Protein AF-A0A1V6FE55-F1 (afdb_monomer_lite)

Sequence (63 aa):
MVDYSEKLTEIIKNNTIKSVTVVRMEVPCCGGIENAVKKALMASGKFLPWQIVTISSDGRILD

pLDDT: mean 91.63, std 6.37, range [62.12, 97.06]

Radius of gyration: 12.59 Å; chains: 1; bounding box: 27×27×34 Å

Secondary structure (DSSP, 8-state):
----HHHHHHHHHHS----EEEEEESSTT-HHHHHHHHHHHHHHT----EEEEEE-TTS-B--

Foldseek 3Di:
DDQCLVVLLCVPLVDDDAEEEAEDEPDPPCVRVVVSNVSSCVNSPDDHYYYYWYAYPVGDTPD

Structure (mmCIF, N/CA/C/O backbone):
data_AF-A0A1V6FE55-F1
#
_entry.id   AF-A0A1V6FE55-F1
#
loop_
_atom_site.group_PDB
_atom_site.id
_atom_site.type_symbol
_atom_site.label_atom_id
_atom_site.label_alt_id
_atom_site.label_comp_id
_atom_site.label_asym_id
_atom_site.label_entity_id
_atom_site.label_seq_id
_atom_site.pdbx_PDB_ins_code
_atom_site.Cartn_x
_atom_site.Cartn_y
_atom_site.Cartn_z
_atom_site.occupancy
_atom_site.B_iso_or_equiv
_atom_site.auth_seq_id
_atom_site.auth_comp_id
_atom_site.auth_asym_id
_atom_site.auth_atom_id
_atom_site.pdbx_PDB_model_num
ATOM 1 N N . MET A 1 1 ? 5.842 16.820 -1.114 1.00 62.12 1 MET A N 1
ATOM 2 C CA . MET A 1 1 ? 5.286 15.510 -1.523 1.00 62.12 1 MET A CA 1
ATOM 3 C C . MET A 1 1 ? 4.101 15.229 -0.618 1.00 62.12 1 MET A C 1
ATOM 5 O O . MET A 1 1 ? 4.227 15.473 0.573 1.00 62.12 1 MET A O 1
ATOM 9 N N . VAL A 1 2 ? 2.953 14.833 -1.166 1.00 76.12 2 VAL A N 1
ATOM 10 C CA . VAL A 1 2 ? 1.732 14.608 -0.372 1.00 76.12 2 VAL A CA 1
ATOM 11 C C . VAL A 1 2 ? 1.803 13.216 0.257 1.00 76.12 2 VAL A C 1
ATOM 13 O O . VAL A 1 2 ? 1.981 12.239 -0.469 1.00 76.12 2 VAL A O 1
ATOM 16 N N . ASP A 1 3 ? 1.697 13.126 1.584 1.00 85.31 3 ASP A N 1
ATOM 17 C CA . ASP A 1 3 ? 1.590 11.851 2.300 1.00 85.31 3 ASP A CA 1
ATOM 18 C C . ASP A 1 3 ? 0.113 11.437 2.378 1.00 85.31 3 ASP A C 1
ATOM 20 O O . ASP A 1 3 ? -0.707 12.115 2.994 1.00 85.31 3 ASP A O 1
ATOM 24 N N . TYR A 1 4 ? -0.243 10.327 1.731 1.00 90.38 4 TYR A N 1
ATOM 25 C CA . TYR A 1 4 ? -1.616 9.814 1.726 1.00 90.38 4 TYR A CA 1
ATOM 26 C C . TYR A 1 4 ? -1.956 8.965 2.959 1.00 90.38 4 TYR A C 1
ATOM 28 O O . TYR A 1 4 ? -3.100 8.525 3.083 1.00 90.38 4 TYR A O 1
ATOM 36 N N . SER A 1 5 ? -1.000 8.741 3.869 1.00 93.75 5 SER A N 1
ATOM 37 C CA . SER A 1 5 ? -1.169 7.866 5.037 1.00 93.75 5 SER A CA 1
ATOM 38 C C . SER A 1 5 ? -2.394 8.234 5.876 1.00 93.75 5 SER A C 1
ATOM 40 O O . SER A 1 5 ? -3.170 7.351 6.228 1.00 93.75 5 SER A O 1
ATOM 42 N N . GLU A 1 6 ? -2.618 9.521 6.161 1.00 95.06 6 GLU A N 1
ATOM 43 C CA . GLU A 1 6 ? -3.748 9.976 6.989 1.00 95.06 6 GLU A CA 1
ATOM 44 C C . GLU A 1 6 ? -5.095 9.648 6.343 1.00 95.06 6 GLU A C 1
ATOM 46 O O . GLU A 1 6 ? -5.954 9.010 6.951 1.00 95.06 6 GLU A O 1
ATOM 51 N N . LYS A 1 7 ? -5.261 10.006 5.065 1.00 95.44 7 LYS A N 1
ATOM 52 C CA . LYS A 1 7 ? -6.501 9.741 4.328 1.00 95.44 7 LYS A CA 1
ATOM 53 C C . LYS A 1 7 ? -6.779 8.242 4.215 1.00 95.44 7 LYS A C 1
ATOM 55 O O . LYS A 1 7 ? -7.916 7.812 4.391 1.00 95.44 7 LYS A O 1
ATOM 60 N N . LEU A 1 8 ? -5.748 7.443 3.937 1.00 95.81 8 LEU A N 1
ATOM 61 C CA . LEU A 1 8 ? -5.859 5.986 3.888 1.00 95.81 8 LEU A CA 1
ATOM 62 C C . LEU A 1 8 ? -6.205 5.394 5.260 1.00 95.81 8 LEU A C 1
ATOM 64 O O . LEU A 1 8 ? -7.016 4.472 5.330 1.00 95.81 8 LEU A O 1
ATOM 68 N N . THR A 1 9 ? -5.647 5.947 6.341 1.00 96.38 9 THR A N 1
A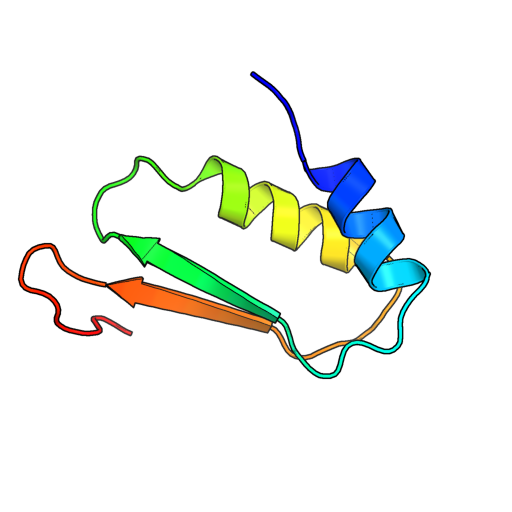TOM 69 C CA . THR A 1 9 ? -5.956 5.532 7.718 1.00 96.38 9 THR A CA 1
ATOM 70 C C . THR A 1 9 ? -7.440 5.708 7.994 1.00 96.38 9 THR A C 1
ATOM 72 O O . THR A 1 9 ? -8.096 4.759 8.415 1.00 96.38 9 THR A O 1
ATOM 75 N N . GLU A 1 10 ? -7.988 6.887 7.691 1.00 97.06 10 GLU A N 1
ATOM 76 C CA . GLU A 1 10 ? -9.406 7.185 7.901 1.00 97.06 10 GLU A CA 1
ATOM 77 C C . GLU A 1 10 ? -10.316 6.288 7.056 1.00 97.06 10 GLU A C 1
ATOM 79 O O . GLU A 1 10 ? -11.328 5.794 7.552 1.00 97.06 10 GLU A O 1
ATOM 84 N N . ILE A 1 11 ? -9.943 5.996 5.806 1.00 96.19 11 ILE A N 1
ATOM 85 C CA . ILE A 1 11 ? -10.696 5.055 4.964 1.00 96.19 11 ILE A CA 1
ATOM 86 C C . ILE A 1 11 ? -10.727 3.665 5.613 1.00 96.19 11 ILE A C 1
ATOM 88 O O . ILE A 1 11 ? -11.804 3.089 5.763 1.00 96.19 11 ILE A O 1
ATOM 92 N N . ILE A 1 12 ? -9.580 3.126 6.031 1.00 95.81 12 ILE A N 1
ATOM 93 C CA . ILE A 1 12 ? -9.506 1.781 6.620 1.00 95.81 12 ILE A CA 1
ATOM 94 C C . IL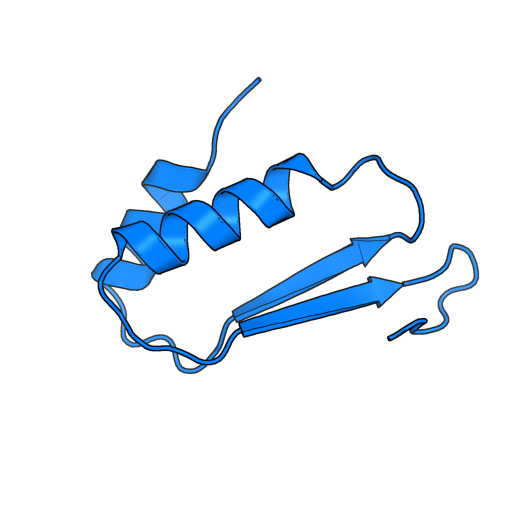E A 1 12 ? -10.230 1.741 7.974 1.00 95.81 12 ILE A C 1
ATOM 96 O O . ILE A 1 12 ? -11.009 0.825 8.249 1.00 95.81 12 ILE A O 1
ATOM 100 N N . LYS A 1 13 ? -10.027 2.754 8.817 1.00 95.88 13 LYS A N 1
ATOM 101 C CA . LYS A 1 13 ? -10.618 2.851 10.154 1.00 95.88 13 LYS A CA 1
ATOM 102 C C . LYS A 1 13 ? -12.143 2.949 10.102 1.00 95.88 13 LYS A C 1
ATOM 104 O O . LYS A 1 13 ? -12.822 2.219 10.825 1.00 95.88 13 LYS A O 1
ATOM 109 N N . ASN A 1 14 ? -12.687 3.761 9.198 1.00 96.94 14 ASN A N 1
ATOM 110 C CA . ASN A 1 14 ? -14.126 4.025 9.127 1.00 96.94 14 ASN A CA 1
ATOM 111 C C . ASN A 1 14 ? -14.912 3.000 8.284 1.00 96.94 14 ASN A C 1
ATOM 113 O O . ASN A 1 14 ? -16.136 3.057 8.259 1.00 96.94 14 ASN A O 1
ATOM 117 N N . ASN A 1 15 ? -14.247 2.038 7.627 1.00 95.75 15 ASN A N 1
ATOM 118 C CA . ASN A 1 15 ? -14.907 1.043 6.767 1.00 95.75 15 ASN A CA 1
ATOM 119 C C . ASN A 1 15 ? -14.528 -0.400 7.113 1.00 95.75 15 ASN A C 1
ATOM 121 O O . ASN A 1 15 ? -13.420 -0.683 7.564 1.00 95.75 15 ASN A O 1
ATOM 125 N N . THR A 1 16 ? -15.420 -1.353 6.850 1.00 94.12 16 THR A N 1
ATOM 126 C CA . THR A 1 16 ? -15.126 -2.788 6.999 1.00 94.12 16 THR A CA 1
ATOM 127 C C . THR A 1 16 ? -14.445 -3.314 5.735 1.00 94.12 16 THR A C 1
ATOM 129 O O . THR A 1 16 ? -15.091 -3.847 4.835 1.00 94.12 16 THR A O 1
ATOM 132 N N . ILE A 1 17 ? -13.127 -3.124 5.651 1.00 95.31 17 ILE A N 1
ATOM 133 C CA . ILE A 1 17 ? -12.305 -3.577 4.522 1.00 95.31 17 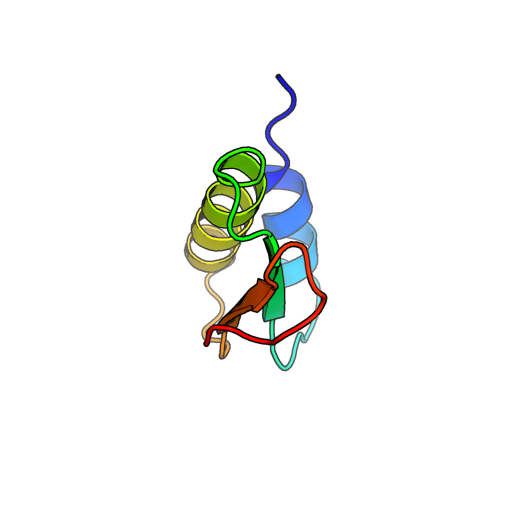ILE A CA 1
ATOM 134 C C . ILE A 1 17 ? -11.902 -5.041 4.727 1.00 95.31 17 ILE A C 1
ATOM 136 O O . ILE A 1 17 ? -11.389 -5.400 5.783 1.00 95.31 17 ILE A O 1
ATOM 140 N N . LYS A 1 18 ? -12.120 -5.881 3.707 1.00 95.00 18 LYS A N 1
ATOM 141 C CA . LYS A 1 18 ? -11.764 -7.311 3.749 1.00 95.00 18 LYS A CA 1
ATOM 142 C C . LYS A 1 18 ? -10.275 -7.559 3.525 1.00 95.00 18 LYS A C 1
ATOM 144 O O . LYS A 1 18 ? -9.704 -8.418 4.182 1.00 95.00 18 LYS A O 1
ATOM 149 N N . SER A 1 19 ? -9.666 -6.836 2.591 1.00 95.62 19 SER A N 1
ATOM 150 C CA . SER A 1 19 ? -8.251 -6.962 2.243 1.00 95.62 19 SER A CA 1
ATOM 151 C C . SER A 1 19 ? -7.763 -5.722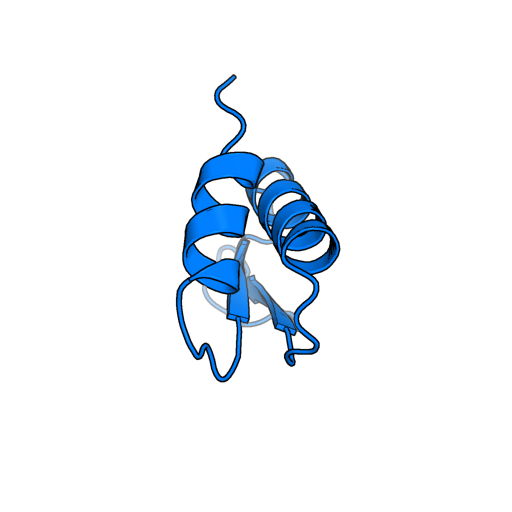 1.500 1.00 95.62 19 SER A C 1
ATOM 153 O O . SER A 1 19 ? -8.564 -5.014 0.886 1.00 95.62 19 SER A O 1
ATOM 155 N N . VAL A 1 20 ? -6.452 -5.481 1.517 1.00 95.69 20 VAL A N 1
ATOM 156 C CA . VAL A 1 20 ? -5.806 -4.407 0.744 1.00 95.69 20 VAL A CA 1
ATOM 157 C C . VAL A 1 20 ? -4.706 -4.992 -0.136 1.00 95.69 20 VAL A C 1
ATOM 159 O O . VAL A 1 20 ? -3.806 -5.663 0.357 1.00 95.69 20 VAL A O 1
ATOM 162 N N . THR A 1 21 ? -4.744 -4.697 -1.432 1.00 95.62 21 THR A N 1
ATOM 163 C CA . THR A 1 21 ? -3.689 -5.085 -2.376 1.00 95.62 21 THR A CA 1
ATOM 164 C C . THR A 1 21 ? -3.026 -3.833 -2.926 1.00 95.62 21 THR A C 1
ATOM 166 O O . THR A 1 21 ? -3.699 -2.976 -3.496 1.00 95.62 21 THR A O 1
ATOM 169 N N . VAL A 1 22 ? -1.710 -3.719 -2.751 1.00 94.12 22 VAL A N 1
ATOM 170 C CA . VAL A 1 22 ? -0.911 -2.619 -3.300 1.00 94.12 22 VAL A CA 1
ATOM 171 C C . VAL A 1 22 ? -0.222 -3.104 -4.561 1.00 94.12 22 VAL A C 1
ATOM 173 O O . VAL A 1 22 ? 0.640 -3.972 -4.501 1.00 94.12 22 VAL A O 1
ATOM 176 N N . VAL A 1 23 ? -0.583 -2.530 -5.703 1.00 93.06 23 VAL A N 1
ATOM 177 C CA . VAL A 1 23 ? 0.096 -2.817 -6.967 1.00 93.06 23 VAL A CA 1
ATOM 178 C C . VAL A 1 23 ? 1.240 -1.829 -7.149 1.00 93.06 23 VAL A C 1
ATOM 180 O O . VAL A 1 23 ? 1.042 -0.616 -7.043 1.00 93.06 23 VAL A O 1
A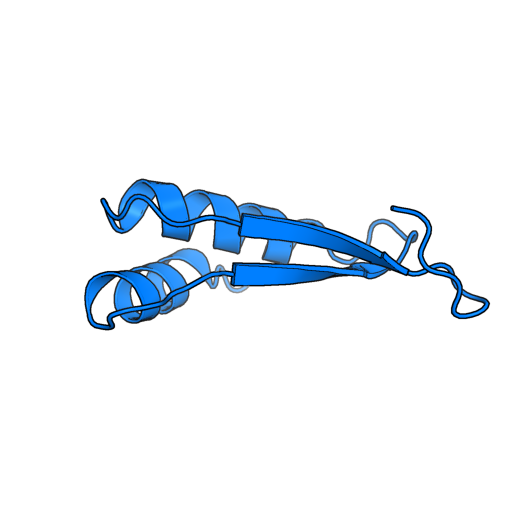TOM 183 N N . ARG A 1 24 ? 2.432 -2.342 -7.447 1.00 91.62 24 ARG A N 1
ATOM 184 C CA . ARG A 1 24 ? 3.588 -1.533 -7.838 1.00 91.62 24 ARG A CA 1
ATOM 185 C C . ARG A 1 24 ? 4.272 -2.124 -9.057 1.00 91.62 24 ARG A C 1
ATOM 187 O O . ARG A 1 24 ? 4.169 -3.315 -9.321 1.00 91.62 24 ARG A O 1
ATOM 194 N N . MET A 1 25 ? 5.005 -1.286 -9.776 1.00 92.94 25 MET A N 1
ATOM 195 C CA . MET A 1 25 ? 5.905 -1.767 -10.818 1.00 92.94 25 MET A CA 1
ATOM 196 C C . MET A 1 25 ? 7.251 -2.201 -10.212 1.00 92.94 25 MET A C 1
ATOM 198 O O . MET A 1 25 ? 7.606 -1.778 -9.104 1.00 92.94 25 MET A O 1
ATOM 202 N N . GLU A 1 26 ? 8.014 -3.008 -10.951 1.00 91.31 26 GLU A N 1
ATOM 203 C CA . GLU A 1 26 ? 9.385 -3.414 -10.598 1.00 91.31 26 GLU A CA 1
ATOM 204 C C . GLU A 1 26 ? 10.328 -2.210 -10.416 1.00 91.31 26 GLU A C 1
ATOM 206 O O . GLU A 1 26 ? 11.265 -2.243 -9.619 1.00 91.31 26 GLU A O 1
ATOM 211 N N . VAL A 1 27 ? 10.037 -1.100 -11.102 1.00 89.75 27 VAL A N 1
ATOM 212 C CA . VAL A 1 27 ? 10.791 0.150 -10.984 1.00 89.75 27 VAL A CA 1
ATOM 213 C C . VAL A 1 27 ? 10.531 0.852 -9.637 1.00 89.75 27 VAL A C 1
ATOM 215 O O . VAL A 1 27 ? 9.399 0.882 -9.143 1.00 89.75 27 VAL A O 1
ATOM 218 N N . PRO A 1 28 ? 11.545 1.483 -9.014 1.00 81.44 28 PRO A N 1
ATOM 219 C CA . PRO A 1 28 ? 11.459 1.982 -7.638 1.00 81.44 28 PRO A CA 1
ATOM 220 C C . PRO A 1 28 ? 10.727 3.333 -7.486 1.00 81.44 28 PRO A C 1
ATOM 222 O O . PRO A 1 28 ? 11.014 4.094 -6.567 1.00 81.44 28 PRO A O 1
ATOM 225 N N . CYS A 1 29 ? 9.767 3.664 -8.354 1.00 84.62 29 CYS A N 1
AT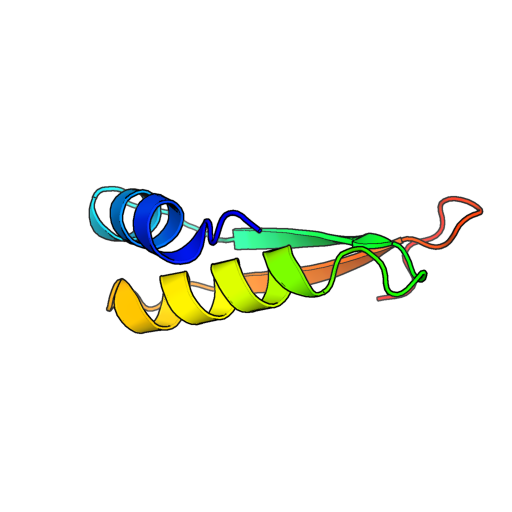OM 226 C CA . CYS A 1 29 ? 9.041 4.940 -8.299 1.00 84.62 29 CYS A CA 1
ATOM 227 C C . CYS A 1 29 ? 7.817 4.929 -7.359 1.00 84.62 29 CYS A C 1
ATOM 229 O O . CYS A 1 29 ? 7.356 5.989 -6.936 1.00 84.62 29 CYS A O 1
ATOM 231 N N . CYS A 1 30 ? 7.307 3.750 -6.983 1.00 81.69 30 CYS A N 1
ATOM 232 C CA . CYS A 1 30 ? 6.071 3.598 -6.200 1.00 81.69 30 CYS A CA 1
ATOM 233 C C . CYS A 1 30 ? 6.286 3.362 -4.690 1.00 81.69 30 CYS A C 1
ATOM 235 O O . CYS A 1 30 ? 5.326 3.100 -3.972 1.00 81.69 30 CYS A O 1
ATOM 237 N N . GLY A 1 31 ? 7.510 3.469 -4.160 1.00 82.56 31 GLY A N 1
ATOM 238 C CA . GLY A 1 31 ? 7.778 3.167 -2.739 1.00 82.56 31 GLY A CA 1
ATOM 239 C C . GLY A 1 31 ? 6.989 4.035 -1.743 1.00 82.56 31 GLY A C 1
ATOM 240 O O . GLY A 1 31 ? 6.669 3.595 -0.639 1.00 82.56 31 GLY A O 1
ATOM 241 N N . GLY A 1 32 ? 6.613 5.255 -2.146 1.00 89.75 32 GLY A N 1
ATOM 242 C CA . GLY A 1 32 ? 5.821 6.163 -1.314 1.00 89.75 32 GLY A CA 1
ATOM 243 C C . GLY A 1 32 ? 4.425 5.629 -0.982 1.00 89.75 32 GLY A C 1
ATOM 244 O O . GLY A 1 32 ? 4.006 5.720 0.171 1.00 89.75 32 GLY A O 1
ATOM 245 N N . ILE A 1 33 ? 3.719 5.032 -1.953 1.00 91.31 33 ILE A N 1
ATOM 246 C CA . ILE A 1 33 ? 2.359 4.521 -1.715 1.00 91.31 33 ILE A CA 1
ATOM 247 C C . ILE A 1 33 ? 2.378 3.253 -0.859 1.00 91.31 33 ILE A C 1
ATOM 249 O O . ILE A 1 33 ? 1.541 3.101 0.026 1.00 91.31 33 ILE A O 1
ATOM 253 N N . GLU A 1 34 ? 3.377 2.388 -1.051 1.00 91.69 34 GLU A N 1
ATOM 254 C CA . GLU A 1 34 ? 3.575 1.190 -0.231 1.00 91.69 34 GLU A CA 1
ATOM 255 C C . GLU A 1 34 ? 3.765 1.560 1.247 1.00 91.69 34 GLU A C 1
ATOM 257 O O . GLU A 1 34 ? 3.085 1.025 2.125 1.00 91.69 34 GLU A O 1
ATOM 262 N N . ASN A 1 35 ? 4.635 2.537 1.525 1.00 92.25 35 ASN A N 1
ATOM 263 C CA . ASN A 1 35 ? 4.842 3.037 2.882 1.00 92.25 35 ASN A CA 1
ATOM 264 C C . ASN A 1 35 ? 3.596 3.720 3.452 1.00 92.25 35 ASN A C 1
ATOM 266 O O . ASN A 1 35 ? 3.302 3.541 4.634 1.00 92.25 35 ASN A O 1
ATOM 270 N N . ALA A 1 36 ? 2.856 4.473 2.634 1.00 94.19 36 ALA A N 1
ATOM 271 C CA . ALA A 1 36 ? 1.636 5.131 3.085 1.00 94.19 36 ALA A CA 1
ATOM 272 C C . ALA A 1 36 ? 0.553 4.121 3.493 1.00 94.19 36 ALA A C 1
ATOM 274 O O . ALA A 1 36 ? -0.066 4.267 4.546 1.00 94.19 36 ALA A O 1
ATOM 275 N N . VAL A 1 37 ? 0.371 3.052 2.710 1.00 94.25 37 VAL A N 1
ATOM 276 C CA . VAL A 1 37 ? -0.564 1.966 3.037 1.00 94.25 37 VAL A CA 1
ATOM 277 C C . VAL A 1 37 ? -0.119 1.216 4.293 1.00 94.25 37 VAL A C 1
ATOM 279 O O . VAL A 1 37 ? -0.941 1.003 5.180 1.00 94.25 37 VAL A O 1
ATOM 282 N N . LYS A 1 38 ? 1.171 0.874 4.428 1.00 92.50 38 LYS A N 1
ATOM 283 C CA . LYS A 1 38 ? 1.705 0.232 5.647 1.00 92.50 38 LYS A CA 1
ATOM 284 C C . LYS A 1 38 ? 1.426 1.068 6.897 1.00 92.50 38 LYS A C 1
ATOM 286 O O . LYS A 1 38 ? 0.911 0.543 7.883 1.00 92.50 38 LYS A O 1
ATOM 291 N N . LYS A 1 39 ? 1.728 2.371 6.854 1.00 94.88 39 LYS A N 1
ATOM 292 C CA . LYS A 1 39 ? 1.427 3.305 7.952 1.00 94.88 39 LYS A CA 1
ATOM 293 C C . LYS A 1 39 ? -0.065 3.351 8.256 1.00 94.88 39 LYS A C 1
ATOM 295 O O . LYS A 1 39 ? -0.441 3.270 9.420 1.00 94.88 39 LYS A O 1
ATOM 300 N N . ALA A 1 40 ? -0.899 3.431 7.223 1.00 95.56 40 ALA A N 1
ATOM 301 C CA . ALA A 1 40 ? -2.341 3.495 7.381 1.00 95.56 40 ALA A CA 1
ATOM 302 C C . ALA A 1 40 ? -2.931 2.236 8.021 1.00 95.56 40 ALA A C 1
ATOM 304 O O . ALA A 1 40 ? -3.777 2.338 8.904 1.00 95.56 40 ALA A O 1
ATOM 305 N N . LEU A 1 41 ? -2.451 1.053 7.632 1.00 94.06 41 LEU A N 1
ATOM 306 C CA . LEU A 1 41 ? -2.853 -0.216 8.237 1.00 94.06 41 LEU A CA 1
ATOM 307 C C . LEU A 1 41 ? -2.514 -0.242 9.731 1.00 94.06 41 LEU A C 1
ATOM 309 O O . LEU A 1 41 ? -3.404 -0.485 10.544 1.00 94.06 41 LEU A O 1
ATOM 313 N N . MET A 1 42 ? -1.274 0.105 10.093 1.00 92.75 42 MET A N 1
ATOM 314 C CA . MET A 1 42 ? -0.837 0.172 11.494 1.00 92.75 42 MET A CA 1
ATOM 315 C C . MET A 1 42 ? -1.639 1.198 12.308 1.00 92.75 42 MET A C 1
ATOM 317 O O . MET A 1 42 ? -2.088 0.894 13.410 1.00 92.75 42 MET A O 1
ATOM 321 N N . ALA A 1 43 ? -1.864 2.395 11.760 1.00 94.69 43 ALA A N 1
ATOM 322 C CA . ALA A 1 43 ? -2.584 3.475 12.437 1.00 94.69 43 ALA A CA 1
ATOM 323 C C . ALA A 1 43 ? -4.105 3.248 12.511 1.00 94.69 43 ALA A C 1
ATOM 325 O O . ALA A 1 43 ? -4.764 3.767 13.410 1.00 94.69 43 ALA A O 1
ATOM 326 N N . SER A 1 44 ? -4.676 2.462 11.591 1.00 93.38 44 SER A N 1
ATOM 327 C CA . SER A 1 44 ? -6.116 2.173 11.569 1.00 93.38 44 SER A CA 1
ATOM 328 C C . SER A 1 44 ? -6.577 1.299 12.737 1.00 93.38 44 SER A C 1
ATOM 330 O O . SER A 1 44 ? -7.774 1.248 13.022 1.00 93.38 44 SER A O 1
ATOM 332 N N . GLY A 1 45 ? -5.647 0.587 13.388 1.00 91.25 45 GLY A N 1
ATOM 333 C CA . GLY A 1 45 ? -5.943 -0.363 14.460 1.00 91.25 45 GLY A CA 1
ATOM 334 C C . GLY A 1 45 ? -6.727 -1.599 14.003 1.00 91.25 45 GLY A C 1
ATOM 335 O O . GLY A 1 45 ? -7.211 -2.353 14.844 1.00 91.25 45 GLY A O 1
ATOM 336 N N . LYS A 1 46 ? -6.881 -1.818 12.689 1.00 89.25 46 LYS A N 1
ATOM 337 C CA . LYS A 1 46 ? -7.582 -2.982 12.138 1.00 89.25 46 LYS A CA 1
ATOM 338 C C . LYS A 1 46 ? -6.606 -4.065 11.722 1.00 89.25 46 LYS A C 1
ATOM 340 O O . LYS A 1 46 ? -5.626 -3.808 11.028 1.00 89.25 46 LYS A O 1
ATOM 345 N N . PHE A 1 47 ? -6.931 -5.297 12.093 1.00 88.75 47 PHE A N 1
ATOM 346 C CA . PHE A 1 47 ? -6.229 -6.471 11.602 1.00 88.75 47 PHE A CA 1
ATOM 347 C C . PHE A 1 47 ? -6.888 -6.936 10.302 1.00 88.75 47 PHE A C 1
ATOM 349 O O . PHE A 1 47 ? -7.997 -7.469 10.325 1.00 88.75 47 PHE A O 1
ATOM 356 N N . LEU A 1 48 ? -6.236 -6.687 9.165 1.00 92.12 48 LEU A N 1
ATOM 357 C CA . LEU A 1 48 ? -6.728 -7.101 7.852 1.00 92.12 48 LEU A CA 1
ATOM 358 C C . LEU A 1 48 ? -5.585 -7.636 6.977 1.00 92.12 48 LEU A C 1
ATOM 360 O O . LEU A 1 48 ? -4.459 -7.137 7.070 1.00 92.12 48 LEU A O 1
ATOM 364 N N . PRO A 1 49 ? -5.853 -8.641 6.127 1.00 94.38 49 PRO A N 1
ATOM 365 C CA . PRO A 1 49 ? -4.860 -9.189 5.217 1.00 94.38 49 PRO A CA 1
ATOM 366 C C . PRO A 1 49 ? -4.491 -8.164 4.143 1.00 94.38 49 PRO A C 1
ATOM 368 O O . PRO A 1 49 ? -5.360 -7.587 3.480 1.00 94.38 49 PRO A O 1
ATOM 371 N N . TRP A 1 50 ? -3.194 -7.960 3.946 1.00 94.25 50 TRP A N 1
ATOM 372 C CA . TRP A 1 50 ? -2.681 -7.081 2.906 1.00 94.25 50 TRP A CA 1
ATOM 373 C C . TRP A 1 50 ? -1.509 -7.727 2.172 1.00 94.25 50 TRP A C 1
ATOM 375 O O . TRP A 1 50 ? -0.817 -8.577 2.729 1.00 94.25 50 TRP A O 1
ATOM 385 N N . GLN A 1 51 ? -1.315 -7.340 0.915 1.00 94.75 51 GLN A N 1
ATOM 386 C CA . GLN A 1 51 ? -0.245 -7.861 0.068 1.00 94.75 51 GLN A CA 1
ATOM 387 C C . GLN A 1 51 ? 0.243 -6.801 -0.917 1.00 94.75 51 GLN A C 1
ATOM 389 O O . GLN A 1 51 ? -0.466 -5.832 -1.214 1.00 94.75 51 GLN A O 1
ATOM 394 N N . ILE A 1 52 ? 1.452 -7.005 -1.429 1.00 92.94 52 ILE A N 1
ATOM 395 C CA . ILE A 1 52 ? 2.048 -6.184 -2.478 1.00 92.94 52 ILE A CA 1
ATOM 396 C C . ILE A 1 52 ? 2.186 -7.073 -3.702 1.00 92.94 52 ILE A C 1
ATOM 398 O O . ILE A 1 52 ? 2.774 -8.138 -3.601 1.00 92.94 52 ILE A O 1
ATOM 402 N N . VAL A 1 53 ? 1.662 -6.620 -4.835 1.00 94.12 53 VAL A N 1
ATOM 403 C CA . VAL A 1 53 ? 1.821 -7.294 -6.124 1.00 94.12 53 VAL A CA 1
ATOM 404 C C . VAL A 1 53 ? 2.775 -6.460 -6.959 1.00 94.12 53 VAL A C 1
ATOM 406 O O . VAL A 1 53 ? 2.532 -5.266 -7.179 1.00 94.12 53 VAL A O 1
ATOM 409 N N . THR A 1 54 ? 3.861 -7.081 -7.413 1.00 93.31 54 THR A N 1
ATOM 410 C CA . THR A 1 54 ? 4.860 -6.409 -8.247 1.00 93.31 54 THR A CA 1
ATOM 411 C C . THR A 1 54 ? 4.679 -6.814 -9.703 1.00 93.31 54 THR A C 1
ATOM 413 O O . THR A 1 54 ? 4.693 -7.995 -10.030 1.00 93.31 54 THR A O 1
ATOM 416 N N . ILE A 1 55 ? 4.524 -5.826 -10.583 1.00 94.12 55 ILE A N 1
ATOM 417 C CA . ILE A 1 55 ? 4.356 -6.021 -12.025 1.00 94.12 55 ILE A CA 1
ATOM 418 C C . ILE A 1 55 ? 5.637 -5.585 -12.743 1.00 94.12 55 ILE A C 1
ATOM 420 O O . ILE A 1 55 ? 6.155 -4.492 -12.502 1.00 94.12 55 ILE A O 1
ATOM 424 N N . SER A 1 56 ? 6.160 -6.429 -13.623 1.00 94.50 56 SER A N 1
ATOM 425 C CA . SER A 1 56 ? 7.285 -6.088 -14.489 1.00 94.50 56 SER A CA 1
ATOM 426 C C . SER A 1 56 ? 6.863 -5.145 -15.618 1.00 94.50 56 SER A C 1
ATOM 428 O O . SER A 1 56 ? 5.691 -5.023 -15.973 1.00 94.50 56 SER A O 1
ATOM 430 N N . SER A 1 57 ? 7.837 -4.493 -16.239 1.00 92.06 57 SER A N 1
ATOM 431 C CA . SER A 1 57 ? 7.630 -3.619 -17.398 1.00 92.06 57 SER A CA 1
ATOM 432 C C . SER A 1 57 ? 7.028 -4.334 -18.614 1.00 92.06 57 SER A C 1
ATOM 434 O O . SER A 1 57 ? 6.390 -3.688 -19.444 1.00 92.06 57 SER A O 1
ATOM 436 N N . ASP A 1 58 ? 7.168 -5.657 -18.700 1.00 94.50 58 ASP A N 1
ATOM 437 C CA . ASP A 1 58 ? 6.549 -6.500 -19.724 1.00 94.50 58 ASP A CA 1
ATOM 438 C C . ASP A 1 58 ? 5.222 -7.148 -19.281 1.00 94.50 58 ASP A C 1
ATOM 440 O O . ASP A 1 58 ? 4.694 -8.019 -19.969 1.00 94.50 58 ASP A O 1
ATOM 444 N N . GLY A 1 59 ? 4.652 -6.707 -18.154 1.00 91.62 59 GLY A N 1
ATOM 445 C CA . GLY A 1 59 ? 3.303 -7.079 -17.720 1.00 91.62 59 GLY A CA 1
ATOM 446 C C . GLY A 1 59 ? 3.194 -8.433 -17.018 1.00 91.62 59 GLY A C 1
ATOM 447 O O . GLY A 1 59 ? 2.083 -8.927 -16.821 1.00 91.62 59 GLY A O 1
ATOM 448 N N . ARG A 1 60 ? 4.317 -9.040 -16.621 1.00 95.31 60 ARG A N 1
ATOM 449 C CA . ARG A 1 60 ? 4.329 -10.245 -15.787 1.00 95.31 60 ARG A CA 1
ATOM 450 C C . ARG A 1 60 ? 4.205 -9.867 -14.317 1.00 95.31 60 ARG A C 1
ATOM 452 O O . ARG A 1 60 ? 4.717 -8.844 -13.870 1.00 95.31 60 ARG A O 1
ATOM 459 N N . ILE A 1 61 ? 3.533 -10.717 -13.555 1.00 95.44 61 ILE A N 1
ATOM 460 C CA . ILE A 1 61 ? 3.536 -10.633 -12.097 1.00 95.44 61 ILE A CA 1
ATOM 461 C C . ILE A 1 61 ? 4.842 -11.277 -11.623 1.00 95.44 61 ILE A C 1
ATOM 463 O O . ILE A 1 61 ? 5.135 -12.413 -11.996 1.00 95.44 61 ILE A O 1
ATOM 467 N N . LEU A 1 62 ? 5.648 -10.519 -10.884 1.00 88.94 62 LEU A N 1
ATOM 468 C CA . LEU A 1 62 ? 6.934 -10.970 -10.348 1.00 88.94 62 LEU A CA 1
ATOM 469 C C . LEU A 1 62 ? 6.800 -11.632 -8.972 1.00 88.94 62 LEU A C 1
ATOM 471 O O . LEU A 1 62 ? 7.697 -12.379 -8.592 1.00 88.94 62 LEU A O 1
ATOM 475 N N . ASP A 1 63 ? 5.705 -11.354 -8.263 1.00 67.06 63 ASP A N 1
ATOM 476 C CA . ASP A 1 63 ? 5.331 -11.928 -6.966 1.00 67.06 63 ASP A CA 1
ATOM 477 C C . ASP A 1 63 ? 3.801 -11.893 -6.816 1.00 67.06 63 ASP A C 1
ATOM 479 O O . ASP A 1 63 ? 3.223 -10.797 -7.052 1.00 67.06 63 ASP A O 1
#